Protein AF-A0A2P2DXD4-F1 (afdb_monomer_lite)

Structure (mmCIF, N/CA/C/O backbone):
data_AF-A0A2P2DXD4-F1
#
_entry.id   AF-A0A2P2DXD4-F1
#
loop_
_atom_site.group_PDB
_atom_site.id
_atom_site.type_symbol
_atom_site.label_atom_id
_atom_site.label_alt_id
_atom_site.label_comp_id
_atom_site.label_asym_id
_atom_site.label_entity_id
_atom_site.label_seq_id
_atom_site.pdbx_PDB_ins_code
_atom_site.Cartn_x
_atom_site.Cartn_y
_atom_site.Cartn_z
_atom_site.occupancy
_atom_site.B_iso_or_equiv
_atom_site.auth_seq_id
_atom_site.auth_comp_id
_atom_site.auth_asym_id
_atom_site.auth_atom_id
_atom_site.pdbx_PDB_model_num
ATOM 1 N N . MET A 1 1 ? 41.548 -30.562 -31.959 1.00 46.53 1 MET A N 1
ATOM 2 C CA . MET A 1 1 ? 41.507 -29.521 -33.000 1.00 46.53 1 MET A CA 1
ATOM 3 C C . MET A 1 1 ? 40.285 -29.873 -33.828 1.00 46.53 1 MET A C 1
ATOM 5 O O . MET A 1 1 ? 40.268 -30.981 -34.336 1.00 46.53 1 MET A O 1
ATOM 9 N N . ASP A 1 2 ? 39.156 -29.164 -33.790 1.00 45.69 2 ASP A N 1
ATOM 10 C CA . ASP A 1 2 ? 38.896 -27.735 -33.546 1.00 45.69 2 ASP A CA 1
ATOM 11 C C . ASP A 1 2 ? 37.466 -27.587 -32.971 1.00 45.69 2 ASP A C 1
ATOM 13 O O . ASP A 1 2 ? 36.509 -28.109 -33.531 1.00 45.69 2 ASP A O 1
ATOM 17 N N . LEU A 1 3 ? 37.339 -27.255 -31.683 1.00 48.16 3 LEU A N 1
ATOM 18 C CA . LEU A 1 3 ? 36.720 -26.034 -31.135 1.00 48.16 3 LEU A CA 1
ATOM 19 C C . LEU A 1 3 ? 35.557 -25.382 -31.927 1.00 48.16 3 LEU A C 1
ATOM 21 O O . LEU A 1 3 ? 35.779 -24.678 -32.902 1.00 48.16 3 LEU A O 1
ATOM 25 N N . TRP A 1 4 ? 34.354 -25.512 -31.348 1.00 54.53 4 TRP A N 1
ATOM 26 C CA . TRP A 1 4 ? 33.322 -24.471 -31.189 1.00 54.53 4 TRP A CA 1
ATOM 27 C C . TRP A 1 4 ? 32.867 -23.702 -32.440 1.00 54.53 4 TRP 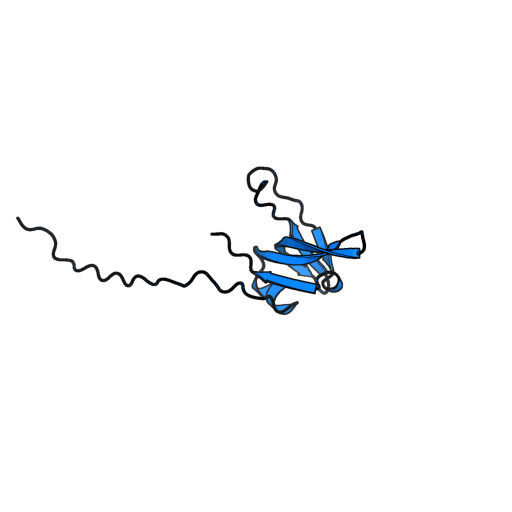A C 1
ATOM 29 O O . TRP A 1 4 ? 33.378 -22.634 -32.760 1.00 54.53 4 TRP A O 1
ATOM 39 N N . GLY A 1 5 ? 31.792 -24.199 -33.055 1.00 48.66 5 GLY A N 1
ATOM 40 C CA . GLY A 1 5 ? 30.959 -23.468 -34.015 1.00 48.66 5 GLY A CA 1
ATOM 41 C C . GLY A 1 5 ? 29.484 -23.429 -33.602 1.00 48.66 5 GLY A C 1
ATOM 42 O O . GLY A 1 5 ? 28.614 -23.443 -34.465 1.00 48.66 5 GLY A O 1
ATOM 43 N N . GLU A 1 6 ? 29.183 -23.454 -32.300 1.00 55.72 6 GLU A N 1
ATOM 44 C CA . GLU A 1 6 ? 27.822 -23.192 -31.822 1.00 55.72 6 GLU A CA 1
ATOM 45 C C . GLU A 1 6 ? 27.632 -21.677 -31.743 1.00 55.72 6 GLU A C 1
ATOM 47 O O . GLU A 1 6 ? 28.036 -21.023 -30.782 1.00 55.72 6 GLU A O 1
ATOM 52 N N . ASP A 1 7 ? 27.064 -21.118 -32.809 1.00 52.91 7 ASP A N 1
ATOM 53 C CA . ASP A 1 7 ? 26.569 -19.746 -32.874 1.00 52.91 7 ASP A CA 1
ATOM 54 C C . ASP A 1 7 ? 25.412 -19.600 -31.870 1.00 52.91 7 ASP A C 1
ATOM 56 O O . ASP A 1 7 ? 24.235 -19.821 -32.176 1.00 52.91 7 ASP A O 1
ATOM 60 N N . PHE A 1 8 ? 25.761 -19.322 -30.611 1.00 47.62 8 PHE A N 1
ATOM 61 C CA . PHE A 1 8 ? 24.802 -19.025 -29.555 1.00 47.62 8 PHE A CA 1
ATOM 62 C C . PHE A 1 8 ? 24.077 -17.727 -29.914 1.00 47.62 8 PHE A C 1
ATOM 64 O O . PHE A 1 8 ? 24.522 -16.625 -29.599 1.00 47.62 8 PHE A O 1
ATOM 71 N N . ASN A 1 9 ? 22.927 -17.872 -30.564 1.00 46.12 9 ASN A N 1
ATOM 72 C CA . ASN A 1 9 ? 21.982 -16.795 -30.800 1.00 46.12 9 ASN A CA 1
ATOM 73 C C . ASN A 1 9 ? 21.330 -16.418 -29.465 1.00 46.12 9 ASN A C 1
ATOM 75 O O . ASN A 1 9 ? 20.268 -16.921 -29.104 1.00 46.12 9 ASN A O 1
ATOM 79 N N . PHE A 1 10 ? 21.975 -15.542 -28.695 1.00 52.28 10 PHE A N 1
ATOM 80 C CA . PHE A 1 10 ? 21.331 -14.901 -27.557 1.00 52.28 10 PHE A CA 1
ATOM 81 C C . PHE A 1 10 ? 20.579 -13.665 -28.055 1.00 52.28 10 PHE A C 1
ATOM 83 O O . PHE A 1 10 ? 21.157 -12.671 -28.486 1.00 52.28 10 PHE A O 1
ATOM 90 N N . THR A 1 11 ? 19.252 -13.701 -27.988 1.00 53.88 11 THR A N 1
ATOM 91 C CA . THR A 1 11 ? 18.463 -12.471 -28.066 1.00 53.88 11 THR A CA 1
ATOM 92 C C . THR A 1 11 ? 18.572 -11.773 -26.715 1.00 53.88 11 THR A C 1
ATOM 94 O O . THR A 1 11 ? 17.930 -12.173 -25.745 1.00 53.88 11 THR A O 1
ATOM 97 N N . LEU A 1 12 ? 19.417 -10.743 -26.624 1.00 52.41 12 LEU A N 1
ATOM 98 C CA . LEU A 1 12 ? 19.480 -9.889 -25.440 1.00 52.41 12 LEU A CA 1
ATOM 99 C C . LEU A 1 12 ? 18.200 -9.043 -25.376 1.00 52.41 12 LEU A C 1
ATOM 101 O O . LEU A 1 12 ? 18.111 -7.973 -25.976 1.00 52.41 12 LEU A O 1
ATOM 105 N N . GLN A 1 13 ? 17.189 -9.534 -24.661 1.00 47.81 13 GLN A N 1
ATOM 106 C CA . GLN A 1 13 ? 15.954 -8.794 -24.432 1.00 47.81 13 GLN A CA 1
ATOM 107 C C . GLN A 1 13 ? 16.185 -7.771 -23.310 1.00 47.81 13 GLN A C 1
ATOM 109 O O . GLN A 1 13 ? 16.014 -8.058 -22.126 1.00 47.81 13 GLN A O 1
ATOM 114 N N . VAL A 1 14 ? 16.626 -6.570 -23.687 1.00 41.28 14 VAL A N 1
ATOM 115 C CA . VAL A 1 14 ? 16.756 -5.437 -22.763 1.00 41.28 14 VAL A CA 1
ATOM 116 C C . VAL A 1 14 ? 15.362 -4.868 -22.510 1.00 41.28 14 VAL A C 1
ATOM 118 O O . VAL A 1 14 ? 14.874 -4.021 -23.254 1.00 41.28 14 VAL A O 1
ATOM 121 N N . SER A 1 15 ? 14.692 -5.345 -21.465 1.00 43.47 15 SER A N 1
ATOM 122 C CA . SER A 1 15 ? 13.502 -4.673 -20.943 1.00 43.47 15 SER A CA 1
ATOM 123 C C . SER A 1 15 ? 13.944 -3.325 -20.373 1.00 43.47 15 SER A C 1
ATOM 125 O O . SER A 1 15 ? 14.711 -3.293 -19.410 1.00 43.47 15 SER A O 1
ATOM 127 N N . SER A 1 16 ? 13.500 -2.208 -20.956 1.00 45.47 16 SER A N 1
ATOM 128 C CA . SER A 1 16 ? 13.666 -0.896 -20.324 1.00 45.47 16 SER A CA 1
ATOM 129 C C . SER A 1 16 ? 13.133 -0.981 -18.894 1.00 45.47 16 SER A C 1
ATOM 131 O O . SER A 1 16 ? 12.003 -1.425 -18.684 1.00 45.47 16 SER A O 1
ATOM 133 N N . CYS A 1 17 ? 13.976 -0.622 -17.922 1.00 47.44 17 CYS A N 1
ATOM 134 C CA . CYS A 1 17 ? 13.614 -0.595 -16.510 1.00 47.44 17 CYS A CA 1
ATOM 135 C C . CYS A 1 17 ? 12.271 0.130 -16.355 1.00 47.44 17 CYS A C 1
ATOM 137 O O . CYS A 1 17 ? 12.086 1.219 -16.900 1.00 47.44 17 CYS A O 1
ATOM 139 N N . GLY A 1 18 ? 11.327 -0.568 -15.723 1.00 47.22 18 GLY A N 1
ATOM 140 C CA . GLY A 1 18 ? 9.897 -0.351 -15.849 1.00 47.22 18 GLY A CA 1
ATOM 141 C C . GLY A 1 18 ? 9.479 1.091 -15.615 1.00 47.22 18 GLY A C 1
ATOM 142 O O . GLY A 1 18 ? 9.889 1.720 -14.642 1.00 47.22 18 GLY A O 1
ATOM 143 N N . ALA A 1 19 ? 8.599 1.583 -16.488 1.00 53.47 19 ALA A N 1
ATOM 144 C CA . ALA A 1 19 ? 7.751 2.713 -16.154 1.00 53.47 19 ALA A CA 1
ATOM 145 C C . ALA A 1 19 ? 7.138 2.438 -14.773 1.00 53.47 19 ALA A C 1
ATOM 147 O O . ALA A 1 19 ? 6.478 1.410 -14.598 1.00 53.47 19 ALA A O 1
ATOM 148 N N . GLU A 1 20 ? 7.414 3.300 -13.792 1.00 60.66 20 GLU A N 1
ATOM 149 C CA . GLU A 1 20 ? 6.775 3.258 -12.478 1.00 60.66 20 GLU A CA 1
ATOM 150 C C . GLU A 1 20 ? 5.263 3.156 -12.714 1.00 60.66 20 GLU A C 1
ATOM 152 O O . GLU A 1 20 ? 4.637 4.073 -13.249 1.00 60.66 20 GLU A O 1
ATOM 157 N N . ARG A 1 21 ? 4.685 1.981 -12.444 1.00 75.75 21 ARG A N 1
ATOM 158 C CA . ARG A 1 21 ? 3.291 1.720 -12.795 1.00 75.75 21 ARG A CA 1
ATOM 159 C C . ARG A 1 21 ? 2.411 2.340 -11.727 1.00 75.75 21 ARG A C 1
ATOM 161 O O . ARG A 1 21 ? 2.373 1.832 -10.606 1.00 75.75 21 ARG A O 1
ATOM 168 N N . GLU A 1 22 ? 1.692 3.400 -12.079 1.00 84.56 22 GLU A N 1
ATOM 169 C CA . GLU A 1 22 ? 0.633 3.936 -11.225 1.00 84.56 22 GLU A CA 1
ATOM 170 C C . GLU A 1 22 ? -0.404 2.834 -10.956 1.00 84.56 22 GLU A C 1
ATOM 172 O O . GLU A 1 22 ? -0.864 2.147 -11.874 1.00 84.56 22 GLU A O 1
ATOM 177 N N . LEU A 1 23 ? -0.726 2.636 -9.680 1.00 84.81 23 LEU A N 1
ATOM 178 C CA . LEU A 1 23 ? -1.709 1.666 -9.222 1.00 84.81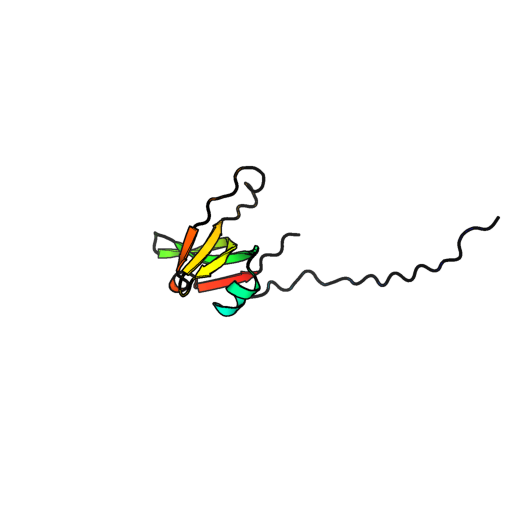 23 LEU A CA 1
ATOM 179 C C . LEU A 1 23 ? -3.108 2.253 -9.386 1.00 84.81 23 LEU A C 1
ATOM 181 O O . LEU A 1 23 ? -3.432 3.288 -8.801 1.00 84.81 23 LEU A O 1
ATOM 185 N N . ARG A 1 24 ? -3.965 1.554 -10.127 1.00 86.00 24 ARG A N 1
ATOM 186 C CA . ARG A 1 24 ? -5.400 1.842 -10.202 1.00 86.00 24 ARG A CA 1
ATOM 187 C C . ARG A 1 24 ? -6.095 1.262 -8.976 1.00 86.00 24 ARG A C 1
ATOM 189 O O . ARG A 1 24 ? -6.413 0.076 -8.925 1.00 86.00 24 ARG A O 1
ATOM 196 N N . LEU A 1 25 ? -6.281 2.092 -7.956 1.00 83.56 25 LEU A N 1
ATOM 197 C CA . LEU A 1 25 ? -6.922 1.683 -6.707 1.00 83.56 25 LEU A CA 1
ATOM 198 C C . LEU A 1 25 ? -8.452 1.564 -6.889 1.00 83.56 25 LEU A C 1
ATOM 200 O O . LEU A 1 25 ? -9.034 2.414 -7.562 1.00 83.56 25 LEU A O 1
ATOM 204 N N . PRO A 1 26 ? -9.118 0.570 -6.269 1.00 82.69 26 PRO A N 1
ATOM 205 C CA . PRO A 1 26 ? -8.540 -0.479 -5.424 1.00 82.69 26 PRO A CA 1
ATOM 206 C C . PRO A 1 26 ? -8.135 -1.758 -6.179 1.00 82.69 26 PRO A C 1
ATOM 208 O O . PRO A 1 26 ? -7.496 -2.618 -5.582 1.00 82.69 26 PRO A O 1
ATOM 211 N N . GLU A 1 27 ? -8.488 -1.901 -7.458 1.00 85.12 27 GLU A N 1
ATOM 212 C CA . GLU A 1 27 ? -8.336 -3.150 -8.228 1.00 85.12 27 GLU A CA 1
ATOM 213 C C . GLU A 1 27 ? -6.884 -3.639 -8.312 1.00 85.12 27 GLU A C 1
ATOM 215 O O . GLU A 1 27 ? -6.602 -4.822 -8.125 1.00 85.12 27 GLU A O 1
ATOM 220 N N . ASP A 1 28 ? -5.937 -2.731 -8.546 1.00 86.81 28 ASP A N 1
ATOM 221 C CA . ASP A 1 28 ? -4.526 -3.094 -8.667 1.00 86.81 28 ASP A CA 1
ATOM 222 C C . ASP A 1 28 ? -3.918 -3.541 -7.324 1.00 86.81 28 ASP A C 1
ATOM 224 O O . ASP A 1 28 ? -2.924 -4.264 -7.321 1.00 86.81 28 ASP A O 1
ATOM 228 N N . LEU A 1 29 ? -4.513 -3.188 -6.179 1.00 85.19 29 LEU A N 1
ATOM 229 C CA . LEU A 1 29 ? -4.012 -3.653 -4.881 1.00 85.19 29 LEU A CA 1
ATOM 230 C C . LEU A 1 29 ? -4.143 -5.170 -4.717 1.00 85.19 29 LEU A C 1
ATOM 232 O O . LEU A 1 29 ? -3.251 -5.799 -4.156 1.00 85.19 29 LEU A O 1
ATOM 236 N N . ASP A 1 30 ? -5.233 -5.738 -5.232 1.00 86.19 30 ASP A N 1
ATOM 237 C CA . ASP A 1 30 ? -5.493 -7.181 -5.239 1.00 86.19 30 ASP A CA 1
ATOM 238 C C . ASP A 1 30 ? -4.558 -7.900 -6.225 1.00 86.19 30 ASP A C 1
ATOM 240 O O . ASP A 1 30 ? -3.928 -8.910 -5.923 1.00 86.19 30 ASP A O 1
ATOM 244 N N . ARG A 1 31 ? -4.345 -7.298 -7.398 1.00 85.44 31 ARG A N 1
ATOM 245 C CA . ARG A 1 31 ? -3.469 -7.868 -8.432 1.00 85.44 31 ARG A CA 1
ATOM 246 C C . ARG A 1 31 ? -2.000 -7.927 -8.032 1.00 85.44 31 ARG A C 1
ATOM 248 O O . ARG A 1 31 ? -1.277 -8.800 -8.507 1.00 85.44 31 ARG A O 1
ATOM 255 N N . PHE A 1 32 ? -1.546 -6.967 -7.233 1.00 87.19 32 PHE A N 1
ATOM 256 C CA . PHE A 1 32 ? -0.141 -6.813 -6.858 1.00 87.19 32 PHE A CA 1
ATOM 257 C C . PHE A 1 32 ? 0.135 -7.197 -5.403 1.00 87.19 32 PHE A C 1
ATOM 259 O O . PHE A 1 32 ? 1.159 -6.803 -4.841 1.00 87.19 32 PHE A O 1
ATOM 266 N N . GLN A 1 33 ? -0.742 -7.999 -4.794 1.00 87.31 33 GLN A N 1
ATOM 267 C CA . GLN A 1 33 ? -0.486 -8.599 -3.489 1.00 87.31 33 GLN A CA 1
ATOM 268 C C . GLN A 1 33 ? 0.881 -9.294 -3.449 1.00 87.31 33 GLN A C 1
ATOM 270 O O . GLN A 1 33 ? 1.296 -9.997 -4.369 1.00 87.31 33 GLN A O 1
ATOM 275 N N . GLY A 1 34 ? 1.605 -9.084 -2.357 1.00 85.06 34 GLY A N 1
ATOM 276 C CA . GLY A 1 34 ? 2.955 -9.586 -2.139 1.00 85.06 34 GLY A CA 1
ATOM 277 C C . GLY A 1 34 ? 4.064 -8.722 -2.743 1.00 85.06 34 GLY A C 1
ATOM 278 O O . GLY A 1 34 ? 5.222 -8.931 -2.363 1.00 85.06 34 GLY A O 1
ATOM 279 N N . LEU A 1 35 ? 3.744 -7.752 -3.609 1.00 88.00 35 LEU A N 1
ATOM 280 C CA . LEU A 1 35 ? 4.702 -6.801 -4.178 1.00 88.00 35 LEU A CA 1
ATOM 281 C C . LEU A 1 35 ? 4.832 -5.540 -3.323 1.00 88.00 35 LEU A C 1
ATOM 283 O O . LEU A 1 35 ? 3.988 -5.240 -2.476 1.00 88.00 35 LEU A O 1
ATOM 287 N N . LEU A 1 36 ? 5.914 -4.797 -3.549 1.00 88.88 36 LEU A N 1
ATOM 288 C CA . LEU A 1 36 ? 6.105 -3.486 -2.950 1.00 88.88 36 LEU A CA 1
ATOM 289 C C . LEU A 1 36 ? 5.413 -2.412 -3.787 1.00 88.88 36 LEU A C 1
ATOM 291 O O . LEU A 1 36 ? 5.446 -2.418 -5.016 1.00 88.88 36 LEU A O 1
ATOM 295 N N . ALA A 1 37 ? 4.820 -1.451 -3.099 1.00 89.62 37 ALA A N 1
ATOM 296 C CA . ALA A 1 37 ? 4.190 -0.286 -3.678 1.00 89.62 37 ALA A CA 1
ATOM 297 C C . ALA A 1 37 ? 4.505 0.945 -2.837 1.00 89.62 37 ALA A C 1
ATOM 299 O O . ALA A 1 37 ? 4.464 0.917 -1.609 1.00 89.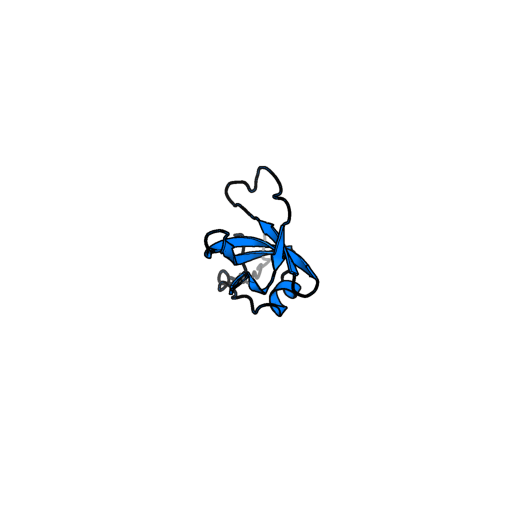62 37 ALA A O 1
ATOM 300 N N . LYS A 1 38 ? 4.795 2.055 -3.505 1.00 90.25 38 LYS A N 1
ATOM 301 C CA . LYS A 1 38 ? 4.895 3.368 -2.886 1.00 90.25 38 LYS A CA 1
ATOM 302 C C . LYS A 1 38 ? 3.501 3.974 -2.808 1.00 90.25 38 LYS A C 1
ATOM 304 O O . LYS A 1 38 ? 2.940 4.342 -3.839 1.00 90.25 38 LYS A O 1
ATOM 309 N N . LEU A 1 39 ? 2.955 4.067 -1.605 1.00 90.50 39 LEU A N 1
ATOM 310 C CA . LEU A 1 39 ? 1.619 4.587 -1.340 1.00 90.50 39 LEU A CA 1
ATOM 311 C C . LEU A 1 39 ? 1.709 5.976 -0.705 1.00 90.50 39 LEU A C 1
ATOM 313 O O . LEU A 1 39 ? 2.577 6.236 0.126 1.00 90.50 39 LEU A O 1
ATOM 317 N N . GLU A 1 40 ? 0.815 6.869 -1.120 1.00 91.38 40 GLU A N 1
ATOM 318 C CA . GLU A 1 40 ? 0.566 8.154 -0.470 1.00 91.38 40 GLU A CA 1
ATOM 319 C C . GLU A 1 40 ? -0.571 7.958 0.535 1.00 91.38 40 GLU A C 1
ATOM 321 O O . GLU A 1 40 ? -1.736 7.858 0.138 1.00 91.38 40 GLU A O 1
ATOM 326 N N . VAL A 1 41 ? -0.212 7.855 1.816 1.00 90.31 41 VAL A N 1
ATOM 327 C CA . VAL A 1 41 ? -1.134 7.591 2.926 1.00 90.31 41 VAL A CA 1
ATOM 328 C C . VAL A 1 41 ? -1.317 8.826 3.799 1.00 90.31 41 VAL A C 1
ATOM 330 O O . VAL A 1 41 ? -0.438 9.688 3.862 1.00 90.31 41 VAL A O 1
ATOM 333 N N . ARG A 1 42 ? -2.462 8.939 4.470 1.00 87.31 42 ARG A N 1
ATOM 334 C CA . ARG A 1 42 ? -2.725 10.034 5.406 1.00 87.31 42 ARG A CA 1
ATOM 335 C C . ARG A 1 42 ? -2.036 9.762 6.748 1.00 87.31 42 ARG A C 1
ATOM 337 O O . ARG A 1 42 ? -2.357 8.791 7.419 1.00 87.31 42 ARG A O 1
ATOM 344 N N . GLY A 1 43 ? -1.095 10.618 7.133 1.00 81.62 43 GLY A N 1
ATOM 345 C CA . GLY A 1 43 ? -0.443 10.580 8.443 1.00 81.62 43 GLY A CA 1
ATOM 346 C C . GLY A 1 43 ? -1.289 11.238 9.540 1.00 81.62 43 GLY A C 1
ATOM 347 O O . GLY A 1 43 ? -2.203 12.018 9.258 1.00 81.62 43 GLY A O 1
ATOM 348 N N . GLU A 1 44 ? -0.946 10.980 10.805 1.00 75.44 44 GLU A N 1
ATOM 349 C CA . GLU A 1 44 ? -1.700 11.452 11.983 1.00 75.44 44 GLU A CA 1
ATOM 350 C C . GLU A 1 44 ? -1.796 12.985 12.082 1.00 75.44 44 GLU A C 1
ATOM 352 O O . GLU A 1 44 ? -2.813 13.524 12.510 1.00 75.44 44 GLU A O 1
ATOM 357 N N . SER A 1 45 ? -0.783 13.713 11.602 1.00 76.06 45 SER A N 1
ATOM 358 C CA . SER A 1 45 ? -0.801 15.185 11.538 1.00 76.06 45 SER A CA 1
ATOM 359 C C . SER A 1 45 ? -1.663 15.745 10.394 1.00 76.06 45 SER A C 1
ATOM 361 O O . SER A 1 45 ? -1.646 16.948 10.141 1.00 76.06 45 SER A O 1
ATOM 363 N N . GLY A 1 46 ? -2.373 14.890 9.648 1.00 76.88 46 GLY A N 1
ATOM 364 C CA . GLY A 1 46 ? -3.187 15.272 8.492 1.00 76.88 46 GLY A CA 1
ATOM 365 C C . GLY A 1 46 ? -2.393 15.534 7.207 1.00 76.88 46 GLY A C 1
ATOM 366 O O . GLY A 1 46 ? -2.986 15.928 6.203 1.00 76.88 46 GLY A O 1
ATOM 367 N N . ASN A 1 47 ? -1.078 15.299 7.220 1.00 86.25 47 ASN A N 1
ATOM 368 C CA . ASN A 1 47 ? -0.224 15.384 6.036 1.00 86.25 47 ASN A CA 1
ATOM 369 C C . ASN A 1 47 ? -0.251 14.071 5.249 1.00 86.25 47 ASN A C 1
ATOM 371 O O . ASN A 1 47 ? -0.407 12.997 5.821 1.00 86.25 47 ASN A O 1
ATOM 375 N N . TRP A 1 48 ? -0.077 14.162 3.933 1.00 86.56 48 TRP A N 1
ATOM 376 C CA . TRP A 1 48 ? 0.060 12.993 3.069 1.00 86.56 48 TRP A CA 1
ATOM 377 C C . TRP A 1 48 ? 1.524 12.574 2.995 1.00 86.56 48 TRP A C 1
ATOM 379 O O . TRP A 1 48 ? 2.376 13.349 2.556 1.00 86.56 48 TRP A O 1
ATOM 389 N N . GLU A 1 49 ? 1.814 11.347 3.407 1.00 88.19 49 GLU A N 1
ATOM 390 C CA . GLU A 1 49 ? 3.162 10.800 3.460 1.00 88.19 49 GLU A CA 1
ATOM 391 C C . GLU A 1 49 ? 3.331 9.701 2.415 1.00 88.19 49 GLU A C 1
ATOM 393 O O . GLU A 1 49 ? 2.465 8.849 2.223 1.00 88.19 49 GLU A O 1
ATOM 398 N N . LYS A 1 50 ? 4.466 9.725 1.711 1.00 88.44 50 LYS A N 1
ATOM 399 C CA . LYS A 1 50 ? 4.793 8.734 0.682 1.00 88.44 50 LYS A CA 1
ATOM 400 C C . LYS A 1 50 ? 5.698 7.673 1.276 1.00 88.44 50 LYS A C 1
ATOM 402 O O . LYS A 1 50 ? 6.894 7.909 1.449 1.00 88.44 50 LYS A O 1
ATOM 407 N N . LEU A 1 51 ? 5.139 6.502 1.529 1.00 87.44 51 LEU A N 1
ATOM 408 C CA . LEU A 1 51 ? 5.827 5.388 2.168 1.00 87.44 51 LEU A CA 1
ATOM 409 C C . LEU A 1 51 ? 5.766 4.154 1.268 1.00 87.44 51 LEU A C 1
ATOM 411 O O . LEU A 1 51 ? 4.850 3.995 0.464 1.00 87.44 51 LEU A O 1
ATOM 415 N N . VAL A 1 52 ? 6.783 3.300 1.356 1.00 88.62 52 VAL A N 1
ATOM 416 C CA . VAL A 1 52 ? 6.803 2.033 0.619 1.00 88.62 52 VAL A CA 1
ATOM 417 C C . VAL A 1 52 ? 6.230 0.955 1.522 1.00 88.62 52 VAL A C 1
ATOM 419 O O . VAL A 1 52 ? 6.677 0.777 2.654 1.00 88.62 52 VAL A O 1
ATOM 422 N N . TYR A 1 53 ? 5.245 0.233 1.012 1.00 89.31 53 TYR A N 1
ATOM 423 C CA . TYR A 1 53 ? 4.597 -0.869 1.697 1.00 89.31 53 TYR A CA 1
ATOM 424 C C . TYR A 1 53 ? 4.617 -2.107 0.825 1.00 89.31 53 TYR A C 1
ATOM 426 O O . TYR A 1 53 ? 4.487 -2.028 -0.394 1.00 89.31 53 TYR A O 1
ATOM 434 N N . ARG A 1 54 ? 4.713 -3.267 1.459 1.00 90.00 54 ARG A N 1
ATOM 435 C CA . ARG A 1 54 ? 4.323 -4.524 0.845 1.00 90.00 54 ARG A CA 1
ATOM 436 C C . ARG A 1 54 ? 2.811 -4.650 0.895 1.00 90.00 54 ARG A C 1
ATOM 438 O O . ARG A 1 54 ? 2.236 -4.563 1.980 1.00 90.00 54 ARG A O 1
ATOM 445 N N . LEU A 1 55 ? 2.202 -4.857 -0.265 1.00 90.62 55 LEU A N 1
ATOM 446 C CA . LEU A 1 55 ? 0.771 -5.077 -0.399 1.00 90.62 55 LEU A CA 1
ATOM 447 C C . LEU A 1 55 ? 0.421 -6.456 0.163 1.00 90.62 55 LEU A C 1
ATOM 449 O O . LEU A 1 55 ? 1.009 -7.459 -0.236 1.00 90.62 55 LEU A O 1
ATOM 453 N N . GLY A 1 56 ? -0.499 -6.508 1.113 1.00 90.19 56 GLY A N 1
ATOM 454 C CA . GLY A 1 56 ? -1.050 -7.727 1.691 1.00 90.19 56 GLY A CA 1
ATOM 455 C C . GLY A 1 56 ? -2.493 -7.962 1.235 1.00 90.19 56 GLY A C 1
ATOM 456 O O . GLY A 1 56 ? -2.962 -7.325 0.291 1.00 90.19 56 GLY A O 1
ATOM 457 N N . PRO A 1 57 ? -3.215 -8.898 1.871 1.00 89.94 57 PRO A N 1
ATOM 458 C CA . PRO A 1 57 ? -4.629 -9.124 1.604 1.00 89.94 57 PRO A CA 1
ATOM 459 C C . PRO A 1 57 ? -5.493 -7.892 1.841 1.00 89.94 57 PRO A C 1
ATOM 461 O O . PRO A 1 57 ? -5.415 -7.232 2.879 1.00 89.94 57 PRO A O 1
ATOM 464 N N . ARG A 1 58 ? -6.357 -7.620 0.860 1.00 88.12 58 ARG A N 1
ATOM 465 C CA . ARG A 1 58 ? -7.451 -6.666 0.991 1.00 88.12 58 ARG A CA 1
ATOM 466 C C . ARG A 1 58 ? -8.679 -7.381 1.547 1.00 88.12 58 ARG A C 1
ATOM 468 O O . ARG A 1 58 ? -9.063 -8.439 1.059 1.00 88.12 58 ARG A O 1
ATOM 475 N N . GLN A 1 59 ? -9.293 -6.785 2.556 1.00 87.69 59 GLN A N 1
ATOM 476 C CA . GLN A 1 59 ? -10.567 -7.189 3.133 1.00 87.69 59 GLN A CA 1
ATOM 477 C C . GLN A 1 59 ? -11.519 -6.006 3.002 1.00 87.69 59 GLN A C 1
ATOM 479 O O . GLN A 1 59 ? -11.462 -5.072 3.797 1.00 87.69 59 GLN A O 1
ATOM 484 N N . ASP A 1 60 ? -12.366 -6.045 1.973 1.00 86.44 60 ASP A N 1
ATOM 485 C CA . ASP A 1 60 ? -13.357 -4.999 1.713 1.00 86.44 60 ASP A CA 1
ATOM 486 C C . ASP A 1 60 ? -12.700 -3.599 1.587 1.00 86.44 60 ASP A C 1
ATOM 488 O O . ASP A 1 60 ? -11.806 -3.415 0.754 1.00 86.44 60 ASP A O 1
ATOM 492 N N . GLU A 1 61 ? -13.082 -2.615 2.401 1.00 87.19 61 GLU A N 1
ATOM 493 C CA . GLU A 1 61 ? -12.485 -1.268 2.430 1.00 87.19 61 GLU A CA 1
ATOM 494 C C . GLU A 1 61 ? -11.117 -1.165 3.136 1.00 87.19 61 GLU A C 1
ATOM 496 O O . GLU A 1 61 ? -10.549 -0.075 3.235 1.00 87.19 61 GLU A O 1
ATOM 501 N N . MET A 1 62 ? -10.564 -2.276 3.624 1.00 90.69 62 MET A N 1
ATOM 502 C CA . MET A 1 62 ? -9.303 -2.320 4.368 1.00 90.69 62 MET A CA 1
ATOM 503 C C . MET A 1 62 ? -8.249 -3.123 3.609 1.00 90.69 62 MET A C 1
ATOM 505 O O . MET A 1 62 ? -8.542 -4.160 3.019 1.00 90.69 62 MET A O 1
ATOM 509 N N . ILE A 1 63 ? -6.992 -2.690 3.660 1.00 90.81 63 ILE A N 1
ATOM 510 C CA . ILE A 1 63 ? -5.857 -3.443 3.124 1.00 90.81 63 ILE A CA 1
ATOM 511 C C . ILE A 1 63 ? -4.787 -3.650 4.186 1.00 90.81 63 ILE A C 1
ATOM 513 O O . ILE A 1 63 ? -4.443 -2.740 4.939 1.00 90.81 63 ILE A O 1
ATOM 517 N N . GLU A 1 64 ? -4.250 -4.864 4.243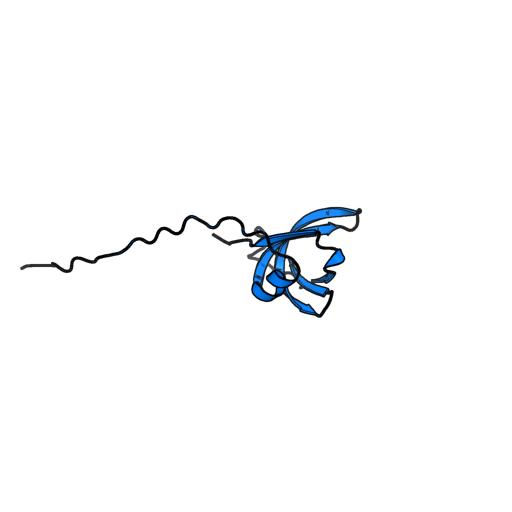 1.00 92.25 64 GLU A N 1
ATOM 518 C CA . GLU A 1 64 ? -3.052 -5.144 5.017 1.00 92.25 64 GLU A CA 1
ATOM 519 C C . GLU A 1 64 ? -1.817 -4.623 4.272 1.00 92.25 64 GLU A C 1
ATOM 521 O O . GLU A 1 64 ? -1.576 -4.963 3.116 1.00 92.25 64 GLU A O 1
ATOM 526 N N . LEU A 1 65 ? -1.021 -3.792 4.933 1.00 90.94 65 LEU A N 1
ATOM 527 C CA . LEU A 1 65 ? 0.191 -3.191 4.399 1.00 90.94 65 LEU A CA 1
ATOM 528 C C . LEU A 1 65 ? 1.342 -3.459 5.358 1.00 90.94 65 LEU A C 1
ATOM 530 O O . LEU A 1 65 ? 1.251 -3.177 6.547 1.00 90.94 65 LEU A O 1
ATOM 534 N N . THR A 1 66 ? 2.463 -3.965 4.856 1.00 89.75 66 THR A N 1
ATOM 535 C CA . THR A 1 66 ? 3.669 -4.121 5.682 1.00 89.75 66 THR A CA 1
ATOM 536 C C . THR A 1 66 ? 4.672 -3.029 5.327 1.00 89.75 66 THR A C 1
ATOM 538 O O . THR A 1 66 ? 5.131 -3.009 4.185 1.00 89.75 66 THR A O 1
ATOM 541 N N . PRO A 1 67 ? 5.032 -2.114 6.246 1.00 88.31 67 PRO A N 1
ATOM 542 C CA . PRO A 1 67 ? 5.969 -1.044 5.933 1.00 88.31 67 PRO A CA 1
ATOM 543 C C . PRO A 1 67 ? 7.327 -1.617 5.533 1.00 88.31 67 PRO A C 1
ATOM 545 O O . PRO A 1 67 ? 7.879 -2.490 6.204 1.00 88.31 67 PRO A O 1
ATOM 548 N N . PHE A 1 68 ? 7.860 -1.120 4.422 1.00 82.56 68 PHE A N 1
ATOM 549 C CA . PHE A 1 68 ? 9.144 -1.536 3.886 1.00 82.56 68 PHE A CA 1
ATOM 550 C C . PHE A 1 68 ? 10.143 -0.386 3.996 1.00 82.56 68 PHE A C 1
ATOM 552 O O . PHE A 1 68 ? 10.012 0.642 3.334 1.00 82.56 68 PHE A O 1
ATOM 559 N N . ASP A 1 69 ? 11.169 -0.575 4.824 1.00 76.06 69 ASP A N 1
ATOM 560 C CA . ASP A 1 69 ? 12.263 0.379 4.971 1.00 76.06 69 ASP A CA 1
ATOM 561 C C . ASP A 1 69 ? 13.546 -0.200 4.364 1.00 76.06 69 ASP A C 1
ATOM 563 O O . ASP A 1 69 ? 14.129 -1.149 4.890 1.00 76.06 69 ASP A O 1
ATOM 567 N N . ARG A 1 70 ? 14.020 0.389 3.256 1.00 65.75 70 ARG A N 1
ATOM 568 C CA . ARG A 1 70 ? 15.223 -0.085 2.540 1.00 65.75 70 ARG A CA 1
ATOM 569 C C . ARG A 1 70 ? 16.481 -0.040 3.420 1.00 65.75 70 ARG A C 1
ATOM 571 O O . ARG A 1 70 ? 17.382 -0.853 3.229 1.00 65.75 70 ARG A O 1
ATOM 578 N N . LYS A 1 71 ? 16.552 0.877 4.398 1.00 60.22 71 LYS A N 1
ATOM 579 C CA . LYS A 1 71 ? 17.683 0.979 5.343 1.00 60.22 71 LYS A CA 1
ATOM 580 C C . LYS A 1 71 ? 17.660 -0.128 6.403 1.00 60.22 71 LYS A C 1
ATOM 582 O O . LYS A 1 71 ? 18.720 -0.569 6.842 1.00 60.22 71 LYS A O 1
ATOM 587 N N . SER A 1 72 ? 16.474 -0.611 6.761 1.00 54.16 72 SER A N 1
ATOM 588 C CA . SER A 1 72 ? 16.246 -1.642 7.778 1.00 54.16 72 SER A CA 1
ATOM 589 C C . SER A 1 72 ? 15.874 -3.007 7.196 1.00 54.16 72 SER A C 1
ATOM 591 O O . SER A 1 72 ? 15.632 -3.933 7.961 1.00 54.16 72 SER A O 1
ATOM 593 N N . ALA A 1 73 ? 15.915 -3.191 5.871 1.00 52.53 73 ALA A N 1
ATOM 594 C CA . ALA A 1 73 ? 15.585 -4.454 5.198 1.00 52.53 73 ALA A CA 1
ATOM 595 C C . ALA A 1 73 ? 16.384 -5.673 5.719 1.00 52.53 73 ALA A C 1
ATOM 597 O O . ALA A 1 73 ? 15.953 -6.812 5.566 1.00 52.53 73 ALA A O 1
ATOM 598 N N . LYS A 1 74 ? 17.526 -5.450 6.391 1.00 50.38 74 LYS A N 1
ATOM 599 C CA . LYS A 1 74 ? 18.324 -6.497 7.061 1.00 50.38 74 LYS A CA 1
ATOM 600 C C . LYS A 1 74 ? 17.965 -6.762 8.533 1.00 50.38 74 LYS A C 1
ATOM 602 O O . LYS A 1 74 ? 18.499 -7.705 9.111 1.00 50.38 74 LYS A O 1
ATOM 607 N N . LYS A 1 75 ? 17.124 -5.951 9.181 1.00 48.94 75 LYS A N 1
ATOM 608 C CA . LYS A 1 75 ? 16.819 -6.048 10.618 1.00 48.94 75 LYS A CA 1
ATOM 609 C C . LYS A 1 75 ? 15.349 -5.720 10.894 1.00 48.94 75 LYS A C 1
ATOM 611 O O . LYS A 1 75 ? 14.984 -4.558 10.980 1.00 48.94 75 LYS A O 1
ATOM 616 N N . LYS A 1 76 ? 14.578 -6.778 11.172 1.00 52.41 76 LYS A N 1
ATOM 617 C CA . LYS A 1 76 ? 13.152 -6.822 11.551 1.00 52.41 76 LYS A CA 1
ATOM 618 C C . LYS A 1 76 ? 12.175 -6.645 10.389 1.00 52.41 76 LYS A C 1
ATOM 620 O O . LYS A 1 76 ? 11.965 -5.551 9.885 1.00 52.41 76 LYS A O 1
ATOM 625 N N . THR A 1 77 ? 11.498 -7.743 10.062 1.00 56.84 77 THR A N 1
ATOM 626 C CA . THR A 1 77 ? 10.194 -7.746 9.397 1.00 56.84 77 THR A CA 1
ATOM 627 C C . THR A 1 77 ? 9.286 -6.780 10.156 1.00 56.84 77 THR A C 1
ATOM 629 O O . THR A 1 77 ? 8.990 -7.007 11.333 1.00 56.84 77 THR A O 1
ATOM 632 N N . ALA A 1 78 ? 8.931 -5.65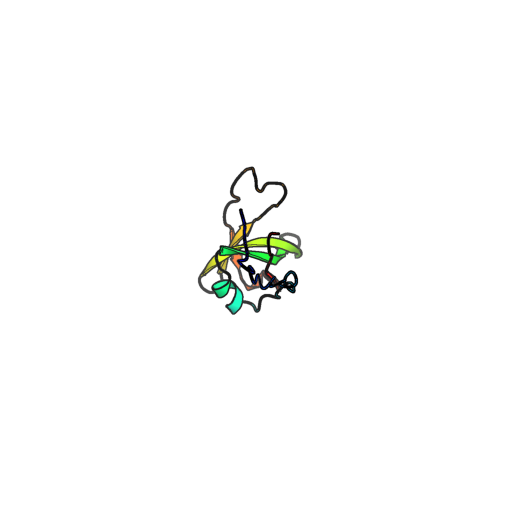4 9.538 1.00 71.31 78 ALA A N 1
ATOM 633 C CA . ALA A 1 78 ? 8.005 -4.718 10.152 1.00 71.31 78 ALA A CA 1
ATOM 634 C C . ALA A 1 78 ? 6.646 -5.406 10.341 1.00 71.31 78 ALA A C 1
ATOM 636 O O . ALA A 1 78 ? 6.303 -6.328 9.599 1.00 71.31 78 ALA A O 1
ATOM 637 N N . LYS A 1 79 ? 5.889 -5.004 11.365 1.00 81.12 79 LYS A N 1
ATOM 638 C CA . LYS A 1 79 ? 4.563 -5.587 11.584 1.00 81.12 79 LYS A CA 1
ATOM 639 C C . LYS A 1 79 ? 3.610 -5.101 10.485 1.00 81.12 79 LYS A C 1
ATOM 641 O O . LYS A 1 79 ? 3.650 -3.907 10.179 1.00 81.12 79 LYS A O 1
ATOM 646 N N . PRO A 1 80 ? 2.771 -5.982 9.918 1.00 86.25 80 PRO A N 1
ATOM 647 C CA . PRO A 1 80 ? 1.691 -5.547 9.047 1.00 86.25 80 PRO A CA 1
ATOM 648 C C . PRO A 1 80 ? 0.753 -4.613 9.818 1.00 86.25 80 PRO A C 1
ATOM 650 O O . PRO A 1 80 ? 0.479 -4.824 11.002 1.00 86.25 80 PRO A O 1
ATOM 653 N N . ILE A 1 81 ? 0.293 -3.571 9.140 1.00 89.19 81 ILE A N 1
ATOM 654 C CA . ILE A 1 81 ? -0.732 -2.640 9.599 1.00 89.19 81 ILE A CA 1
ATOM 655 C C . ILE A 1 81 ? -1.946 -2.774 8.684 1.00 89.19 81 ILE A C 1
ATOM 657 O O . ILE A 1 81 ? -1.799 -3.061 7.499 1.00 89.19 81 ILE A O 1
ATOM 661 N N . GLN A 1 82 ? -3.144 -2.569 9.217 1.00 90.69 82 GLN A N 1
ATOM 662 C CA . GLN A 1 82 ? -4.348 -2.472 8.397 1.00 90.69 82 GLN A CA 1
ATOM 663 C C . GLN A 1 82 ? -4.654 -1.001 8.160 1.00 90.69 82 GLN A C 1
ATOM 665 O O . GLN A 1 82 ? -4.671 -0.221 9.110 1.00 90.69 82 GLN A O 1
ATOM 670 N N . LEU A 1 83 ? -4.866 -0.633 6.902 1.00 89.12 83 LEU A N 1
ATOM 671 C CA . LEU A 1 83 ? -5.119 0.743 6.498 1.00 89.12 83 LEU A CA 1
ATOM 672 C C . LEU A 1 83 ? -6.374 0.796 5.628 1.00 89.12 83 LEU A C 1
ATOM 674 O O . LEU A 1 83 ? -6.583 -0.076 4.779 1.00 89.12 83 LEU A O 1
ATOM 678 N N . SER A 1 84 ? -7.218 1.803 5.847 1.00 90.25 84 SER A N 1
ATOM 679 C CA . SER A 1 84 ? -8.420 1.982 5.034 1.00 90.25 84 SER A CA 1
ATOM 680 C C . SER A 1 84 ? -8.049 2.519 3.656 1.00 90.25 84 SER A C 1
ATOM 682 O O . SER A 1 84 ? -7.213 3.412 3.527 1.00 90.25 84 SER A O 1
ATOM 684 N N . LEU A 1 85 ? -8.716 2.038 2.608 1.00 87.50 85 LEU A N 1
ATOM 685 C CA . LEU A 1 85 ? -8.540 2.561 1.253 1.00 87.50 85 LEU A CA 1
ATOM 686 C C . LEU A 1 85 ? -8.809 4.071 1.163 1.00 87.50 85 LEU A C 1
ATOM 688 O O . LEU A 1 85 ? -8.174 4.745 0.356 1.00 87.50 85 LEU A O 1
ATOM 692 N N . GLY A 1 86 ? -9.694 4.615 2.007 1.00 86.38 86 GLY A N 1
ATOM 693 C CA . GLY A 1 86 ? -9.962 6.056 2.075 1.00 86.38 86 GLY A CA 1
ATOM 694 C C . GLY A 1 86 ? -8.776 6.886 2.586 1.00 86.38 86 GLY A C 1
ATOM 695 O O . GLY A 1 86 ? -8.708 8.092 2.347 1.00 86.38 86 GLY A O 1
ATOM 696 N N . GLU A 1 87 ? -7.816 6.245 3.251 1.00 88.25 87 GLU A N 1
ATOM 697 C CA . GLU A 1 87 ? -6.572 6.857 3.716 1.00 88.25 87 GLU A CA 1
ATOM 698 C C . GLU A 1 87 ? -5.431 6.712 2.704 1.00 88.25 87 GLU A C 1
ATOM 700 O O . GLU A 1 87 ? -4.331 7.189 2.973 1.00 88.25 87 GLU A O 1
ATOM 705 N N . ILE A 1 88 ? -5.680 6.102 1.537 1.00 88.75 88 ILE A N 1
ATOM 706 C CA . ILE A 1 88 ? -4.728 5.977 0.429 1.00 88.75 88 ILE A CA 1
ATOM 707 C C . ILE A 1 88 ? -5.190 6.870 -0.714 1.00 88.75 88 ILE A C 1
ATOM 709 O O . ILE A 1 88 ? -6.249 6.666 -1.302 1.00 88.75 88 ILE A O 1
ATOM 713 N N . ARG A 1 89 ? -4.365 7.844 -1.093 1.00 86.62 89 ARG A N 1
ATOM 714 C CA . ARG A 1 89 ? -4.703 8.750 -2.196 1.00 86.62 89 ARG A CA 1
ATOM 715 C C . ARG A 1 89 ? -4.182 8.270 -3.538 1.00 86.62 89 ARG A C 1
ATOM 717 O O . ARG A 1 89 ? -4.848 8.439 -4.556 1.00 86.62 89 ARG A O 1
ATOM 724 N N . LYS A 1 90 ? -2.958 7.741 -3.550 1.00 86.38 90 LYS A N 1
ATOM 725 C CA . LYS A 1 90 ? -2.249 7.290 -4.752 1.00 86.38 90 LYS A CA 1
ATOM 726 C C . LYS A 1 90 ? -1.307 6.149 -4.414 1.00 86.38 90 LYS A C 1
ATOM 728 O O . LYS A 1 90 ? -0.803 6.070 -3.297 1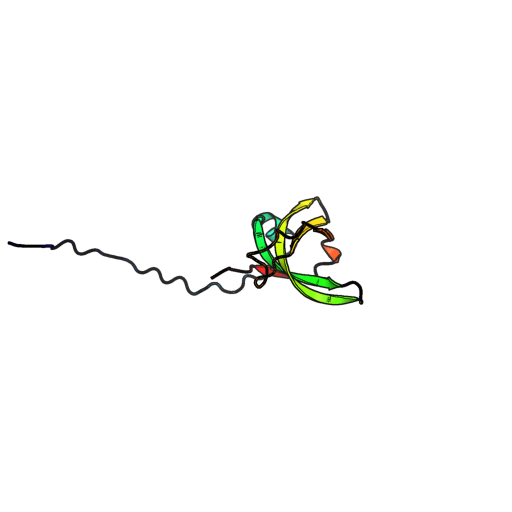.00 86.38 90 LYS A O 1
ATOM 733 N N . GLY A 1 91 ? -1.018 5.314 -5.403 1.00 86.94 91 GLY A N 1
ATOM 734 C CA . GLY A 1 91 ? -0.037 4.249 -5.286 1.00 86.94 91 GLY A CA 1
ATOM 735 C C . GLY A 1 91 ? 0.753 4.081 -6.574 1.00 86.94 91 GLY A C 1
ATOM 736 O O . GLY A 1 91 ? 0.223 4.313 -7.652 1.00 86.94 91 GLY A O 1
ATOM 737 N N . ASN A 1 92 ? 2.016 3.685 -6.470 1.00 89.56 92 ASN A N 1
ATOM 738 C CA . ASN A 1 92 ? 2.840 3.287 -7.609 1.00 89.56 92 ASN A CA 1
ATOM 739 C C . ASN A 1 92 ? 3.550 1.985 -7.260 1.00 89.56 92 ASN A C 1
ATOM 741 O O . ASN A 1 92 ? 4.030 1.839 -6.136 1.00 89.56 92 ASN A O 1
ATOM 745 N N . LEU A 1 93 ? 3.630 1.049 -8.199 1.00 86.44 93 LEU A N 1
ATOM 746 C CA . LEU A 1 93 ? 4.372 -0.186 -7.991 1.00 86.44 93 LEU A CA 1
ATOM 747 C C . LEU A 1 93 ? 5.855 0.144 -7.790 1.00 86.44 93 LEU A C 1
ATOM 749 O O . LEU A 1 93 ? 6.453 0.877 -8.577 1.00 86.44 93 LEU A O 1
ATOM 753 N N . PHE A 1 94 ? 6.439 -0.388 -6.723 1.00 83.06 94 PHE A N 1
ATOM 754 C CA . PHE A 1 94 ? 7.840 -0.195 -6.392 1.00 83.06 94 PHE A CA 1
ATOM 755 C C . PHE A 1 94 ? 8.617 -1.441 -6.815 1.00 83.06 94 PHE A C 1
ATOM 757 O O . PHE A 1 94 ? 8.442 -2.517 -6.247 1.00 83.06 94 PHE A O 1
ATOM 764 N N . LEU A 1 95 ? 9.461 -1.294 -7.834 1.00 74.31 95 LEU A N 1
ATOM 765 C CA . LEU A 1 95 ? 10.322 -2.366 -8.321 1.00 74.31 95 LEU A CA 1
ATOM 766 C C . LEU A 1 95 ? 11.665 -2.292 -7.591 1.00 74.31 95 LEU A C 1
ATOM 768 O O . LEU A 1 95 ? 12.359 -1.278 -7.663 1.00 74.31 95 LEU A O 1
ATOM 772 N N . GLU A 1 96 ? 12.025 -3.359 -6.880 1.00 64.88 96 GLU A N 1
ATOM 773 C CA . GLU A 1 96 ? 13.377 -3.518 -6.344 1.00 64.88 96 GLU A CA 1
ATOM 774 C C . GLU A 1 96 ? 14.321 -3.922 -7.480 1.00 64.88 96 GLU A C 1
ATOM 776 O O . GLU A 1 96 ? 14.089 -4.919 -8.164 1.00 64.88 96 GLU A O 1
ATOM 781 N N . TYR A 1 97 ? 15.365 -3.122 -7.675 1.00 59.12 97 TYR A N 1
ATOM 782 C CA . TYR A 1 97 ? 16.482 -3.351 -8.590 1.00 59.12 97 TYR A CA 1
ATOM 783 C C . TYR A 1 97 ? 17.787 -3.485 -7.805 1.00 59.12 97 TYR A C 1
ATOM 785 O O . TYR A 1 97 ? 17.935 -2.792 -6.760 1.00 59.12 97 TYR A O 1
#

Organism: NCBI:txid1917863

Foldseek 3Di:
DDDDPPPPPDPPPPDDDDDFAKAPPPVSLQVQAQFKKFWQFQDPVRHTDTFIWHWHDDDVQKTWTFGDDPVCNVPDRGDIDIDGVVRTDIMTGDDDD

Sequence (97 aa):
MDLWGEDFNFTLQVSSCGAERELRLPEDLDRFQGLLAKLEVRGESGNWEKLVYRLGPRQDEMIELTPFDRKSAKKKTAKPIQLSLGEIRKGNLFLEY

pLDDT: mean 75.64, std 16.66, range [41.28, 92.25]

Secondary structure (DSSP, 8-state):
---------------PPPP--B--TTHHHHHTTTSEEEEEEE-TTS-EEEEEEEEEEEETTEEEEEE--TTTTTS--PPPEEEEGGGEEEEEEE---

Radius of gyration: 19.45 Å; chains: 1; bounding box: 55×45×46 Å